Protein AF-A0A512NKU5-F1 (afdb_monomer_lite)

pLDDT: mean 79.9, std 19.29, range [42.91, 97.56]

Structure (mmCIF, N/CA/C/O backbone):
data_AF-A0A512NKU5-F1
#
_entry.id   AF-A0A512NKU5-F1
#
loop_
_atom_site.group_PDB
_atom_site.id
_atom_site.type_symbol
_atom_site.label_atom_id
_atom_site.label_alt_id
_atom_site.label_comp_id
_atom_site.label_asym_id
_atom_site.label_entity_id
_atom_site.label_seq_id
_atom_site.pdbx_PDB_ins_code
_atom_site.Cartn_x
_atom_site.Cartn_y
_atom_site.Cartn_z
_atom_site.occupancy
_atom_site.B_iso_or_equiv
_atom_site.auth_seq_id
_atom_site.auth_comp_id
_atom_site.auth_asym_id
_atom_site.auth_atom_id
_atom_site.pdbx_PDB_model_num
ATOM 1 N N . MET A 1 1 ? -13.420 8.499 25.493 1.00 55.78 1 MET A N 1
ATOM 2 C CA . MET A 1 1 ? -12.580 7.767 24.526 1.00 55.78 1 MET A CA 1
ATOM 3 C C . MET A 1 1 ? -11.564 6.985 25.330 1.00 55.78 1 MET A C 1
ATOM 5 O O . MET A 1 1 ? -10.850 7.603 26.113 1.00 55.78 1 MET A O 1
ATOM 9 N N . ASN A 1 2 ? -11.589 5.657 25.249 1.00 72.00 2 ASN A N 1
ATOM 10 C CA . ASN A 1 2 ? -10.667 4.801 25.996 1.00 72.00 2 ASN A CA 1
ATOM 11 C C . ASN A 1 2 ? -9.246 4.933 25.405 1.00 72.00 2 ASN A C 1
ATOM 13 O O . ASN A 1 2 ? -9.088 5.097 24.195 1.00 72.00 2 ASN A O 1
ATOM 17 N N . GLU A 1 3 ? -8.205 4.871 26.235 1.00 71.50 3 GLU A N 1
ATOM 18 C CA . GLU A 1 3 ? -6.800 4.933 25.806 1.00 71.50 3 GLU A CA 1
ATOM 19 C C . GLU A 1 3 ? -6.479 3.851 24.758 1.00 71.50 3 GLU A C 1
ATOM 21 O O . GLU A 1 3 ? -5.809 4.119 23.762 1.00 71.50 3 GLU A O 1
ATOM 26 N N . ILE A 1 4 ? -7.069 2.660 24.907 1.00 71.25 4 ILE A N 1
ATOM 27 C CA . ILE A 1 4 ? -6.935 1.548 23.954 1.00 71.25 4 ILE A CA 1
ATOM 28 C C . ILE A 1 4 ? -7.568 1.890 22.595 1.00 71.25 4 ILE A C 1
ATOM 30 O O . ILE A 1 4 ? -6.966 1.643 21.550 1.00 71.25 4 ILE A O 1
ATOM 34 N N . GLU A 1 5 ? -8.756 2.499 22.589 1.00 72.12 5 GLU A N 1
ATOM 35 C CA . GLU A 1 5 ? -9.427 2.939 21.355 1.00 72.12 5 GLU A CA 1
ATOM 36 C C . GLU A 1 5 ? -8.606 4.017 20.636 1.00 72.12 5 GLU A C 1
ATOM 38 O O . GLU A 1 5 ? -8.469 3.978 19.413 1.00 72.12 5 GLU A O 1
ATOM 43 N N . SER A 1 6 ? -7.997 4.933 21.397 1.00 79.81 6 SER A N 1
ATOM 44 C CA . SER A 1 6 ? -7.112 5.983 20.879 1.00 79.81 6 SER A CA 1
ATOM 45 C C . SER A 1 6 ? -5.854 5.407 20.210 1.00 79.81 6 SER A C 1
ATOM 47 O O . SER A 1 6 ? -5.474 5.830 19.115 1.00 79.81 6 SER A O 1
ATOM 49 N N . VAL A 1 7 ? -5.236 4.384 20.813 1.00 84.31 7 VAL A N 1
ATOM 50 C CA . VAL A 1 7 ? -4.068 3.689 20.241 1.00 84.31 7 VAL A CA 1
ATOM 51 C C . VAL A 1 7 ? -4.431 2.949 18.950 1.00 84.31 7 VAL A C 1
ATOM 53 O O . VAL A 1 7 ? -3.701 3.061 17.961 1.00 84.31 7 VAL A O 1
ATOM 56 N N . ILE A 1 8 ? -5.564 2.236 18.920 1.00 86.00 8 ILE A N 1
ATOM 57 C CA . ILE A 1 8 ? -6.030 1.538 17.710 1.00 86.00 8 ILE A CA 1
ATOM 58 C C . ILE A 1 8 ? -6.327 2.547 16.596 1.00 86.00 8 ILE A C 1
ATOM 60 O O . ILE A 1 8 ? -5.878 2.346 15.471 1.00 86.00 8 ILE A O 1
ATOM 64 N N . ALA A 1 9 ? -7.014 3.652 16.901 1.00 86.62 9 ALA A N 1
ATOM 65 C CA . ALA A 1 9 ? -7.322 4.694 15.923 1.00 86.62 9 ALA A CA 1
ATOM 66 C C . ALA A 1 9 ? -6.052 5.329 15.330 1.00 86.62 9 ALA A C 1
ATOM 68 O O . ALA A 1 9 ? -5.954 5.502 14.115 1.00 86.62 9 ALA A O 1
ATOM 69 N N . ARG A 1 10 ? -5.039 5.620 16.159 1.00 89.31 10 ARG A N 1
ATOM 70 C CA . ARG A 1 10 ? -3.757 6.162 15.683 1.00 89.31 10 ARG A CA 1
ATOM 71 C C . ARG A 1 10 ? -3.004 5.170 14.799 1.00 89.31 10 ARG A C 1
ATOM 73 O O . ARG A 1 10 ? -2.444 5.578 13.783 1.00 89.31 10 ARG A O 1
ATOM 80 N N . ARG A 1 11 ? -2.985 3.886 15.175 1.00 92.00 11 ARG A N 1
ATOM 81 C CA . ARG A 1 11 ? -2.358 2.827 14.371 1.00 92.00 11 ARG A CA 1
ATOM 82 C C . ARG A 1 11 ? -3.074 2.660 13.033 1.00 92.00 11 ARG A C 1
ATOM 84 O O . ARG A 1 11 ? -2.407 2.598 12.009 1.00 92.00 11 ARG A O 1
ATOM 91 N N . LEU A 1 12 ? -4.406 2.664 13.032 1.00 92.69 12 LEU A N 1
ATOM 92 C CA . LEU A 1 12 ? -5.209 2.578 11.815 1.00 92.69 12 LEU A CA 1
ATOM 93 C C . LEU A 1 12 ? -4.912 3.751 10.868 1.00 92.69 12 LEU A C 1
ATOM 95 O O . LEU A 1 12 ? -4.540 3.527 9.723 1.00 92.69 12 LEU A O 1
ATOM 99 N N . ALA A 1 13 ? -4.942 4.986 11.379 1.00 90.81 13 ALA A N 1
ATOM 100 C CA . ALA A 1 13 ? -4.643 6.185 10.594 1.00 90.81 13 ALA A CA 1
ATOM 101 C C . ALA A 1 13 ? -3.193 6.242 10.077 1.00 90.81 13 ALA A C 1
ATOM 103 O O . ALA A 1 13 ? -2.892 6.960 9.123 1.00 90.81 13 ALA A O 1
ATOM 104 N N . PHE A 1 14 ? -2.258 5.557 10.738 1.00 93.06 14 PHE A N 1
ATOM 105 C CA . PHE A 1 14 ? -0.899 5.389 10.228 1.00 93.06 14 PHE A CA 1
ATOM 106 C C . PHE A 1 14 ? -0.879 4.392 9.065 1.00 93.06 14 PHE A C 1
ATOM 108 O O . PHE A 1 14 ? -0.405 4.734 7.987 1.00 93.06 14 PHE A O 1
ATOM 115 N N . LEU A 1 15 ? -1.447 3.199 9.254 1.00 95.31 15 LEU A N 1
ATOM 116 C CA . LEU A 1 15 ? -1.451 2.149 8.233 1.00 95.31 15 LEU A CA 1
ATOM 117 C C . LEU A 1 15 ? -2.203 2.565 6.967 1.00 95.31 15 LEU A C 1
ATOM 119 O O . LEU A 1 15 ? -1.737 2.264 5.876 1.00 95.31 15 LEU A O 1
ATOM 123 N N . GLU A 1 16 ? -3.320 3.282 7.095 1.00 93.81 16 GLU A N 1
ATOM 124 C CA . GLU A 1 16 ? -4.069 3.823 5.952 1.00 93.81 16 GLU A CA 1
ATOM 125 C C . GLU A 1 16 ? -3.218 4.809 5.139 1.00 93.81 16 GLU A C 1
ATOM 127 O O . GLU A 1 16 ? -3.161 4.711 3.917 1.00 93.81 16 GLU A O 1
ATOM 132 N N . ARG A 1 17 ? -2.466 5.694 5.808 1.00 93.88 17 ARG A N 1
ATOM 133 C CA . ARG A 1 17 ? -1.535 6.613 5.134 1.00 93.88 17 ARG A CA 1
ATOM 134 C C . ARG A 1 17 ? -0.385 5.885 4.445 1.00 93.88 17 ARG A C 1
ATOM 136 O O . ARG A 1 17 ? -0.004 6.274 3.344 1.00 93.88 17 ARG A O 1
ATOM 143 N N . GLU A 1 18 ? 0.189 4.865 5.078 1.00 96.00 18 GLU A N 1
ATOM 144 C CA . G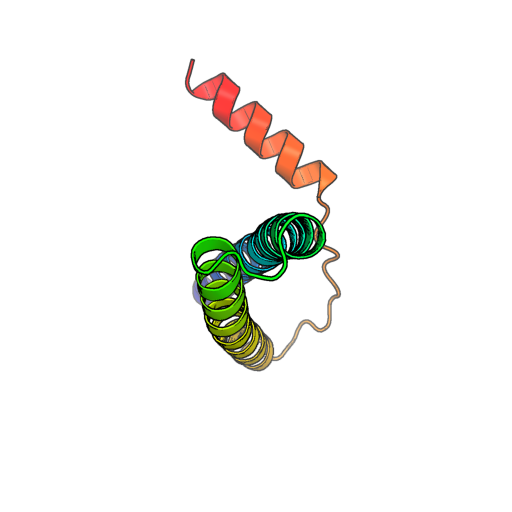LU A 1 18 ? 1.248 4.074 4.441 1.00 96.00 18 GLU A CA 1
ATOM 145 C C . GLU A 1 18 ? 0.708 3.279 3.249 1.00 96.00 18 GLU A C 1
ATOM 147 O O . GLU A 1 18 ? 1.367 3.216 2.216 1.00 96.00 18 GLU A O 1
ATOM 152 N N . PHE A 1 19 ? -0.503 2.729 3.356 1.00 94.50 19 PHE A N 1
ATOM 153 C CA . PHE A 1 19 ? -1.162 2.025 2.260 1.00 94.50 19 PHE A CA 1
ATOM 154 C C . PHE A 1 19 ? -1.404 2.947 1.055 1.00 94.50 19 PHE A C 1
ATOM 156 O O . PHE A 1 19 ? -1.073 2.579 -0.071 1.00 94.50 19 PHE A O 1
ATOM 163 N N . ASP A 1 20 ? -1.869 4.177 1.285 1.00 93.88 20 ASP A N 1
ATOM 164 C CA . ASP A 1 20 ? -2.029 5.175 0.219 1.00 93.88 20 ASP A CA 1
ATOM 165 C C . ASP A 1 20 ? -0.686 5.535 -0.444 1.00 93.88 20 ASP A C 1
ATOM 167 O O . ASP A 1 20 ? -0.599 5.644 -1.668 1.00 93.88 20 ASP A O 1
ATOM 171 N N . ARG A 1 21 ? 0.396 5.678 0.339 1.00 93.56 21 ARG A N 1
ATOM 172 C CA . ARG A 1 21 ? 1.744 5.932 -0.210 1.00 93.56 21 ARG A CA 1
ATOM 173 C C . ARG A 1 21 ? 2.262 4.770 -1.049 1.00 93.56 21 ARG A C 1
ATOM 175 O O . ARG A 1 21 ? 2.921 5.008 -2.058 1.00 93.56 21 ARG A O 1
ATOM 182 N N . MET A 1 22 ? 1.972 3.534 -0.645 1.00 95.75 22 MET A N 1
ATOM 183 C CA . MET A 1 22 ? 2.307 2.347 -1.434 1.00 95.75 22 MET A CA 1
ATOM 184 C C . MET A 1 22 ? 1.607 2.370 -2.794 1.00 95.75 22 MET A C 1
ATOM 186 O O . MET A 1 22 ? 2.229 1.980 -3.774 1.00 95.75 22 MET A O 1
ATOM 190 N N . GLY A 1 23 ? 0.370 2.876 -2.871 1.00 92.56 23 GLY A N 1
ATOM 191 C CA . GLY A 1 23 ? -0.334 3.085 -4.140 1.00 92.56 23 GLY A CA 1
ATOM 192 C C . GLY A 1 23 ? 0.443 3.992 -5.095 1.00 92.56 23 GLY A C 1
ATOM 193 O O . GLY A 1 23 ? 0.737 3.588 -6.213 1.00 92.56 23 GLY A O 1
ATOM 194 N N . GLY A 1 24 ? 0.883 5.163 -4.621 1.00 93.38 24 GLY A N 1
ATOM 195 C CA . GLY A 1 24 ? 1.705 6.068 -5.435 1.00 93.38 24 GLY A CA 1
ATOM 196 C C . GLY A 1 24 ? 3.038 5.445 -5.871 1.00 93.38 24 GLY A C 1
ATOM 197 O O . GLY A 1 24 ? 3.420 5.543 -7.031 1.00 93.38 24 GLY A O 1
ATOM 198 N N . ALA A 1 25 ? 3.718 4.730 -4.970 1.00 93.81 25 ALA A N 1
ATOM 199 C CA . ALA A 1 25 ? 4.962 4.038 -5.313 1.00 93.81 25 ALA A CA 1
ATOM 200 C C . ALA A 1 25 ? 4.753 2.886 -6.319 1.00 93.81 25 ALA A C 1
ATOM 202 O O . ALA A 1 25 ? 5.663 2.574 -7.091 1.00 93.81 25 ALA A O 1
ATOM 203 N N . ALA A 1 26 ? 3.587 2.230 -6.292 1.00 94.81 26 ALA A N 1
ATOM 204 C CA . ALA A 1 26 ? 3.220 1.209 -7.267 1.00 94.81 26 ALA A CA 1
ATOM 205 C C . ALA A 1 26 ? 2.975 1.839 -8.641 1.00 94.81 26 ALA A C 1
ATOM 207 O O . ALA A 1 26 ? 3.508 1.334 -9.625 1.00 94.81 26 ALA A O 1
ATOM 208 N N . ASP A 1 27 ? 2.249 2.959 -8.697 1.00 96.69 27 ASP A N 1
ATOM 209 C CA . ASP A 1 27 ? 1.995 3.701 -9.937 1.00 96.69 27 ASP A CA 1
ATOM 210 C C . ASP A 1 27 ? 3.305 4.134 -10.615 1.00 96.69 27 ASP A C 1
ATOM 212 O O . ASP A 1 27 ? 3.449 3.974 -11.831 1.00 96.69 27 ASP A O 1
ATOM 216 N N . ASP A 1 28 ? 4.278 4.614 -9.831 1.00 94.31 28 ASP A N 1
ATOM 217 C CA . ASP A 1 28 ? 5.615 4.977 -10.317 1.00 94.31 28 ASP A CA 1
ATOM 218 C C . ASP A 1 28 ? 6.356 3.754 -10.892 1.00 94.31 28 ASP A C 1
ATOM 220 O O . ASP A 1 28 ? 6.834 3.784 -12.026 1.00 94.31 28 ASP A O 1
ATOM 224 N N . ALA A 1 29 ? 6.393 2.634 -10.161 1.00 93.81 29 ALA A N 1
ATOM 225 C CA . ALA A 1 29 ? 7.060 1.414 -10.628 1.00 93.81 29 ALA A CA 1
ATOM 226 C C . ALA A 1 29 ? 6.372 0.804 -11.867 1.00 93.81 29 ALA A C 1
ATOM 228 O O . ALA A 1 29 ? 7.032 0.285 -12.771 1.00 93.81 29 ALA A O 1
ATOM 229 N N . GLU A 1 30 ? 5.042 0.877 -11.947 1.00 95.88 30 GLU A N 1
ATOM 230 C CA . GLU A 1 30 ? 4.291 0.497 -13.141 1.00 95.88 30 GLU A CA 1
ATOM 231 C C . GLU A 1 30 ? 4.591 1.422 -14.321 1.00 95.88 30 GLU A C 1
ATOM 233 O O . GLU A 1 30 ? 4.669 0.958 -15.460 1.00 95.88 30 GLU A O 1
ATOM 238 N N . HIS A 1 31 ? 4.732 2.727 -14.081 1.00 96.81 31 HIS A N 1
ATOM 239 C CA . HIS A 1 31 ? 5.125 3.680 -15.111 1.00 96.81 31 HIS A CA 1
ATOM 240 C C . HIS A 1 31 ? 6.503 3.331 -15.684 1.00 96.81 31 HIS A C 1
ATOM 242 O O . HIS A 1 31 ? 6.633 3.207 -16.904 1.00 96.81 31 HIS A O 1
ATOM 248 N N . ASP A 1 32 ? 7.485 3.061 -14.826 1.00 94.50 32 ASP A N 1
ATOM 249 C CA . ASP A 1 32 ? 8.829 2.652 -15.242 1.00 94.50 32 ASP A CA 1
ATOM 250 C C . ASP A 1 32 ? 8.805 1.353 -16.060 1.00 94.50 32 ASP A C 1
ATOM 252 O O . ASP A 1 32 ? 9.450 1.263 -17.105 1.00 94.50 32 ASP A O 1
ATOM 256 N N . LEU A 1 33 ? 7.988 0.369 -15.668 1.00 96.69 33 LEU A N 1
ATOM 257 C CA . LEU A 1 33 ? 7.806 -0.867 -16.439 1.00 96.69 33 LEU A CA 1
ATOM 258 C C . LEU A 1 33 ? 7.084 -0.654 -17.775 1.00 96.69 33 LEU A C 1
ATOM 260 O O . LEU A 1 33 ? 7.344 -1.386 -18.729 1.00 96.69 33 LEU A O 1
ATOM 264 N N . ARG A 1 34 ? 6.188 0.333 -17.892 1.00 97.06 34 ARG A N 1
ATOM 265 C CA . ARG A 1 34 ? 5.597 0.697 -19.194 1.00 97.06 34 ARG A CA 1
ATOM 266 C C . ARG A 1 34 ? 6.656 1.278 -20.134 1.00 97.06 34 ARG A C 1
ATOM 268 O O . ARG A 1 34 ? 6.593 1.013 -21.333 1.00 97.06 34 ARG A O 1
ATOM 275 N N . LEU A 1 35 ? 7.614 2.043 -19.606 1.00 97.56 35 LEU A N 1
ATOM 276 C CA . LEU A 1 35 ? 8.724 2.613 -20.377 1.00 97.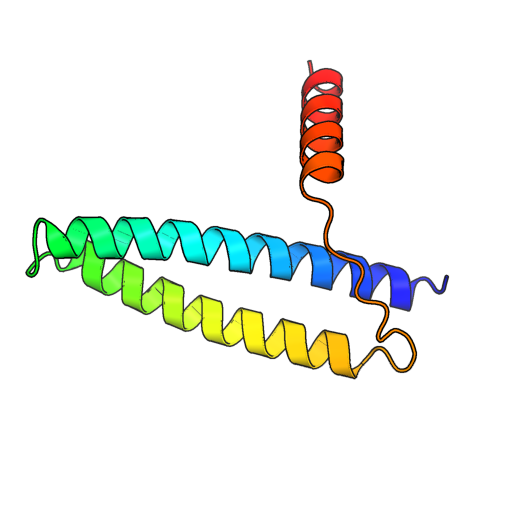56 35 LEU A CA 1
ATOM 277 C C . LEU A 1 35 ? 9.798 1.567 -20.710 1.00 97.56 35 LEU A C 1
ATOM 279 O O . LEU A 1 35 ? 10.328 1.556 -21.821 1.00 97.56 35 LEU A O 1
ATOM 283 N N . ASN A 1 36 ? 10.099 0.674 -19.768 1.00 96.50 36 ASN A N 1
ATOM 284 C CA . ASN A 1 36 ? 11.043 -0.425 -19.925 1.00 96.50 36 ASN A CA 1
ATOM 285 C C . ASN A 1 36 ? 10.488 -1.723 -19.303 1.00 96.50 36 ASN A C 1
ATOM 287 O O . ASN A 1 36 ? 10.768 -2.031 -18.142 1.00 96.50 36 ASN A O 1
ATOM 291 N N . PRO A 1 37 ? 9.783 -2.558 -20.090 1.00 95.81 37 PRO A N 1
ATOM 292 C CA . PRO A 1 37 ? 9.156 -3.786 -19.585 1.00 95.81 37 PRO A CA 1
ATOM 293 C C . PRO A 1 37 ? 10.130 -4.830 -19.031 1.00 95.81 37 PRO A C 1
ATOM 295 O O . PRO A 1 37 ? 9.721 -5.762 -18.337 1.00 95.81 37 PRO A O 1
ATOM 298 N N . SER A 1 38 ? 11.415 -4.706 -19.368 1.00 96.06 38 SER A N 1
ATOM 299 C CA . SER A 1 38 ? 12.470 -5.617 -18.928 1.00 96.06 38 SER A CA 1
ATOM 300 C C . SER A 1 38 ? 13.241 -5.125 -17.705 1.00 96.06 38 SER A C 1
ATOM 302 O O . SER A 1 38 ? 14.172 -5.811 -17.289 1.00 96.06 38 SER A O 1
ATOM 304 N N . ASP A 1 39 ? 12.871 -3.978 -17.121 1.00 96.62 39 ASP A N 1
ATOM 305 C CA . ASP A 1 39 ? 13.555 -3.427 -15.953 1.00 96.62 39 ASP A CA 1
ATOM 306 C C . ASP A 1 39 ? 13.413 -4.361 -14.731 1.00 96.62 39 ASP A C 1
ATOM 308 O O . ASP A 1 39 ? 12.321 -4.509 -14.164 1.00 96.62 39 ASP A O 1
ATOM 312 N N . PRO A 1 40 ? 14.506 -5.012 -14.288 1.00 94.94 40 PRO A N 1
ATOM 313 C CA . PRO A 1 40 ? 14.444 -5.944 -13.173 1.00 94.94 40 PRO A CA 1
ATOM 314 C C . PRO A 1 40 ? 14.289 -5.235 -11.821 1.00 94.94 40 PRO A C 1
ATOM 316 O O . PRO A 1 40 ? 13.848 -5.867 -10.860 1.00 94.94 40 PRO A O 1
ATOM 319 N N . ILE A 1 41 ? 14.663 -3.956 -11.718 1.00 95.25 41 ILE A N 1
ATOM 320 C CA . ILE A 1 41 ? 14.554 -3.161 -10.493 1.00 95.25 41 ILE A CA 1
ATOM 321 C C . ILE A 1 41 ? 13.099 -2.751 -10.302 1.00 95.25 41 ILE A C 1
ATOM 323 O O . ILE A 1 41 ? 12.524 -3.077 -9.263 1.00 95.25 41 ILE A O 1
ATOM 327 N N . ALA A 1 42 ? 12.487 -2.143 -11.322 1.00 93.38 42 ALA A N 1
ATOM 328 C CA . ALA A 1 42 ? 11.087 -1.725 -11.265 1.00 93.38 42 ALA A CA 1
ATOM 329 C C . ALA A 1 42 ? 10.155 -2.921 -10.996 1.00 93.38 42 ALA A C 1
ATOM 331 O O . ALA A 1 42 ? 9.250 -2.843 -10.165 1.00 93.38 42 ALA A O 1
ATOM 332 N N . ARG A 1 43 ? 10.449 -4.087 -11.592 1.00 95.62 43 ARG A N 1
ATOM 333 C CA . ARG A 1 43 ? 9.709 -5.331 -11.327 1.00 95.62 43 ARG A CA 1
ATOM 334 C C . ARG A 1 43 ? 9.800 -5.785 -9.871 1.00 95.62 43 ARG A C 1
ATOM 336 O O . ARG A 1 43 ? 8.776 -6.055 -9.249 1.00 95.62 43 ARG A O 1
ATOM 343 N N . ARG A 1 44 ? 11.012 -5.855 -9.313 1.00 96.81 44 ARG A N 1
ATOM 344 C CA . ARG A 1 44 ? 11.225 -6.254 -7.909 1.00 96.81 44 ARG A CA 1
ATOM 345 C C . ARG A 1 44 ? 10.596 -5.265 -6.936 1.00 96.81 44 ARG A C 1
ATOM 347 O O . ARG A 1 44 ? 10.058 -5.676 -5.911 1.00 96.81 44 ARG A O 1
ATOM 354 N N . GLN A 1 45 ? 10.668 -3.976 -7.251 1.00 95.25 45 GLN A N 1
ATOM 355 C CA . GLN A 1 45 ? 10.048 -2.925 -6.458 1.00 95.25 45 GLN A CA 1
ATOM 356 C C . GLN A 1 45 ? 8.526 -3.084 -6.440 1.00 95.25 45 GLN A C 1
ATOM 358 O O . GLN A 1 45 ? 7.943 -3.100 -5.358 1.00 95.25 45 GLN A O 1
ATOM 363 N N . LEU A 1 46 ? 7.894 -3.290 -7.598 1.00 95.31 46 LEU A N 1
ATOM 364 C CA . LEU A 1 46 ? 6.450 -3.504 -7.689 1.00 95.31 46 LEU A CA 1
ATOM 365 C C . LEU A 1 46 ? 6.000 -4.757 -6.915 1.00 95.31 46 LEU A C 1
ATOM 367 O O . LEU A 1 46 ? 5.038 -4.706 -6.150 1.00 95.31 46 LEU A O 1
ATOM 371 N N . GLU A 1 47 ? 6.734 -5.868 -7.043 1.00 95.31 47 GLU A N 1
ATOM 372 C CA . GLU A 1 47 ? 6.472 -7.103 -6.289 1.00 95.31 47 GLU A CA 1
ATOM 373 C C . GLU A 1 47 ? 6.562 -6.880 -4.768 1.00 95.31 47 GLU A C 1
ATOM 375 O O . GLU A 1 47 ? 5.687 -7.321 -4.016 1.00 95.31 47 GLU A O 1
ATOM 380 N N . ALA A 1 48 ? 7.586 -6.158 -4.304 1.00 96.94 48 ALA A N 1
ATOM 381 C CA . ALA A 1 48 ? 7.747 -5.817 -2.893 1.00 96.94 48 ALA A CA 1
ATOM 382 C C . ALA A 1 48 ? 6.626 -4.897 -2.382 1.00 96.94 48 ALA A C 1
ATOM 384 O O . ALA A 1 48 ? 6.118 -5.118 -1.278 1.00 96.94 48 ALA A O 1
ATOM 385 N N . ILE A 1 49 ? 6.217 -3.903 -3.179 1.00 95.31 49 ILE A N 1
ATOM 386 C CA . ILE A 1 49 ? 5.136 -2.976 -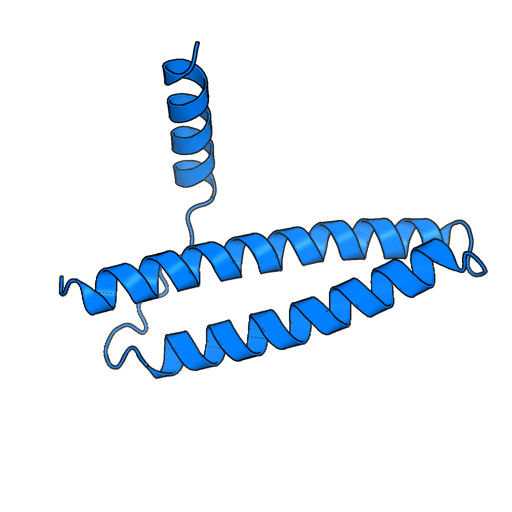2.828 1.00 95.31 49 ILE A CA 1
ATOM 387 C C . ILE A 1 49 ? 3.823 -3.735 -2.662 1.00 95.31 49 ILE A C 1
ATOM 389 O O . ILE A 1 49 ? 3.182 -3.598 -1.623 1.00 95.31 49 ILE A O 1
ATOM 393 N N . TYR A 1 50 ? 3.445 -4.595 -3.610 1.00 94.69 50 TYR A N 1
ATOM 394 C CA . TYR A 1 50 ? 2.206 -5.363 -3.481 1.00 94.69 50 TYR A CA 1
ATOM 395 C C . TYR A 1 50 ? 2.239 -6.368 -2.328 1.00 94.69 50 TYR A C 1
ATOM 397 O O . TYR A 1 50 ? 1.237 -6.533 -1.627 1.00 94.69 50 TYR A O 1
ATOM 405 N N . ALA A 1 51 ? 3.382 -7.012 -2.075 1.00 94.62 51 ALA A N 1
ATOM 406 C CA . ALA A 1 51 ? 3.526 -7.904 -0.929 1.00 94.62 51 ALA A CA 1
ATOM 407 C C . ALA A 1 51 ? 3.360 -7.157 0.406 1.00 94.62 51 ALA A C 1
ATOM 409 O O . ALA A 1 51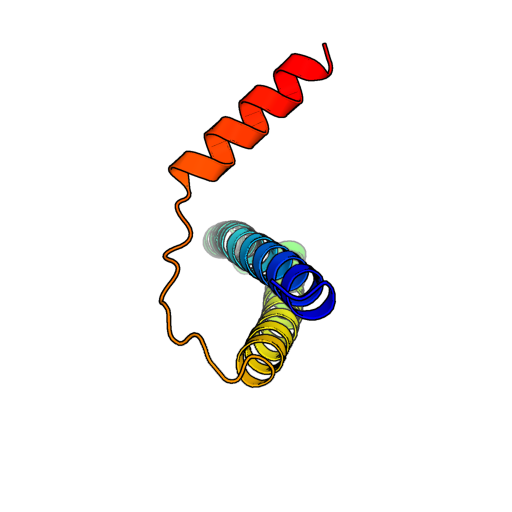 ? 2.749 -7.683 1.341 1.00 94.62 51 ALA A O 1
ATOM 410 N N . LEU A 1 52 ? 3.895 -5.937 0.504 1.00 95.69 52 LEU A N 1
ATOM 411 C CA . LEU A 1 52 ? 3.739 -5.092 1.682 1.0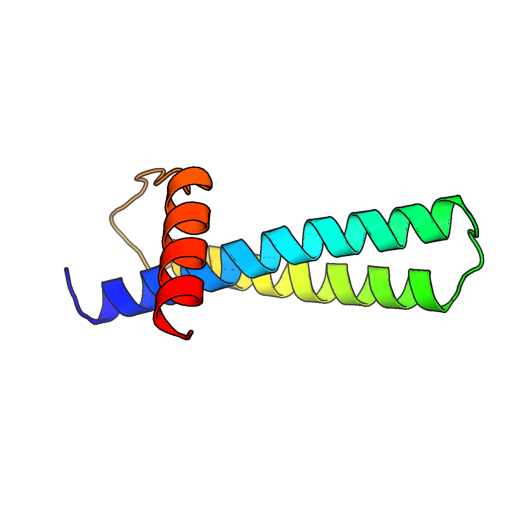0 95.69 52 LEU A CA 1
ATOM 412 C C . LEU A 1 52 ? 2.300 -4.578 1.811 1.00 95.69 52 LEU A C 1
ATOM 414 O O . LEU A 1 52 ? 1.702 -4.735 2.874 1.00 95.69 52 LEU A O 1
ATOM 418 N N . ALA A 1 53 ? 1.715 -4.075 0.724 1.00 94.81 53 ALA A N 1
ATOM 419 C CA . ALA A 1 53 ? 0.343 -3.580 0.677 1.00 94.81 53 ALA A CA 1
ATOM 420 C C . ALA A 1 53 ? -0.665 -4.654 1.109 1.00 94.81 53 ALA A C 1
ATOM 422 O O . ALA A 1 53 ? -1.552 -4.376 1.915 1.00 94.81 53 ALA A O 1
ATOM 423 N N . GLY A 1 54 ? -0.493 -5.903 0.662 1.00 91.94 54 GLY A N 1
ATOM 424 C CA . GLY A 1 54 ? -1.339 -7.021 1.088 1.00 91.94 54 GLY A CA 1
ATOM 425 C C . GLY A 1 54 ? -1.295 -7.272 2.601 1.00 91.94 54 GLY A C 1
ATOM 426 O O . GLY A 1 54 ? -2.336 -7.487 3.223 1.00 91.94 54 GLY A O 1
ATOM 427 N N . LYS A 1 55 ? -0.108 -7.187 3.218 1.00 94.00 55 LYS A N 1
ATOM 428 C CA . LYS A 1 55 ? 0.053 -7.318 4.678 1.00 94.00 55 LYS A CA 1
ATOM 429 C C . LYS A 1 55 ? -0.577 -6.142 5.421 1.00 94.00 55 LYS A C 1
ATOM 431 O O . LYS A 1 55 ? -1.323 -6.357 6.372 1.00 94.00 55 LYS A O 1
ATOM 436 N N . THR A 1 56 ? -0.316 -4.917 4.966 1.00 94.44 56 THR A N 1
ATOM 437 C CA . THR A 1 56 ? -0.879 -3.693 5.552 1.00 94.44 56 THR A CA 1
ATOM 438 C C . THR A 1 56 ? -2.403 -3.698 5.486 1.00 94.44 56 THR A C 1
ATOM 440 O O . THR A 1 56 ? -3.062 -3.378 6.473 1.00 94.44 56 THR A O 1
ATOM 443 N N . TRP A 1 57 ? -2.978 -4.134 4.364 1.00 93.88 57 TRP A N 1
ATOM 444 C CA . TRP A 1 57 ? -4.423 -4.259 4.208 1.00 93.88 57 TRP A CA 1
ATOM 445 C C . TRP A 1 57 ? -5.034 -5.277 5.177 1.00 93.88 57 TRP A C 1
ATOM 447 O O . TRP A 1 57 ? -6.041 -4.985 5.823 1.00 93.88 57 TRP A O 1
ATOM 457 N N . ALA A 1 58 ? -4.409 -6.448 5.331 1.00 93.75 58 ALA A N 1
ATOM 458 C CA . ALA A 1 58 ? -4.862 -7.454 6.290 1.00 93.75 58 ALA A CA 1
ATOM 459 C C . ALA A 1 58 ? -4.859 -6.914 7.733 1.00 93.75 58 ALA A C 1
ATOM 461 O O . ALA A 1 58 ? -5.822 -7.117 8.472 1.00 93.75 58 ALA A O 1
ATOM 462 N N . GLU A 1 59 ? -3.821 -6.166 8.112 1.00 94.31 59 GLU A N 1
ATOM 463 C CA . GLU A 1 59 ? -3.717 -5.547 9.435 1.00 94.31 59 GLU A CA 1
ATOM 464 C C . GLU A 1 59 ? -4.781 -4.456 9.658 1.00 94.31 59 GLU A C 1
ATOM 466 O O . GLU A 1 59 ? -5.396 -4.396 10.723 1.00 94.31 59 GLU A O 1
ATOM 471 N N . ILE A 1 60 ? -5.062 -3.628 8.645 1.00 92.25 60 ILE A N 1
ATOM 472 C CA . ILE A 1 60 ? -6.154 -2.638 8.677 1.00 92.25 60 ILE A CA 1
ATOM 473 C C . ILE A 1 60 ? -7.499 -3.329 8.931 1.00 92.25 60 ILE A C 1
ATOM 475 O O . ILE A 1 60 ? -8.267 -2.887 9.791 1.00 92.25 60 ILE A O 1
ATOM 479 N N . LEU A 1 61 ? -7.792 -4.416 8.210 1.00 90.25 61 LEU A N 1
ATOM 480 C CA . LEU A 1 61 ? -9.033 -5.174 8.382 1.00 90.25 61 LEU A CA 1
ATOM 481 C C . LEU A 1 61 ? -9.148 -5.769 9.788 1.00 90.25 61 LEU A C 1
ATOM 483 O O . LEU A 1 61 ? -10.206 -5.670 10.412 1.00 90.25 61 LEU A O 1
ATOM 487 N N . GLU A 1 62 ? -8.061 -6.334 10.309 1.00 91.25 62 GLU A N 1
ATOM 488 C CA . GLU A 1 62 ? -8.022 -6.888 11.660 1.00 91.25 62 GLU A CA 1
ATOM 489 C C . GLU A 1 62 ? -8.272 -5.812 12.728 1.00 91.25 62 GLU A C 1
ATOM 491 O O . GLU A 1 62 ? -9.070 -6.014 13.648 1.00 91.25 62 GLU A O 1
ATOM 496 N N . LEU A 1 63 ? -7.642 -4.642 12.600 1.00 89.88 63 LEU A N 1
ATOM 497 C CA . LEU A 1 63 ? -7.836 -3.530 13.533 1.00 89.88 63 LEU A CA 1
ATOM 498 C C . LEU A 1 63 ? -9.261 -2.971 13.478 1.00 89.88 63 LEU A C 1
ATOM 500 O O . LEU A 1 63 ? -9.832 -2.670 14.527 1.00 89.88 63 LEU A O 1
ATOM 504 N N . ARG A 1 64 ? -9.862 -2.880 12.285 1.00 87.31 64 ARG A N 1
ATOM 505 C CA . ARG A 1 64 ? -11.264 -2.465 12.117 1.00 87.31 64 ARG A CA 1
ATOM 506 C C . ARG A 1 64 ? -12.235 -3.470 12.734 1.00 87.31 64 ARG A C 1
ATOM 508 O O . ARG A 1 64 ? -13.182 -3.061 13.398 1.00 87.31 64 ARG A O 1
ATOM 515 N N . ALA A 1 65 ? -11.985 -4.772 12.585 1.00 85.81 65 ALA A N 1
ATOM 516 C CA . ALA A 1 65 ? -12.816 -5.816 13.193 1.00 85.81 65 ALA A CA 1
ATOM 517 C C . ALA A 1 65 ? -12.792 -5.774 14.734 1.00 85.81 65 ALA A C 1
ATOM 519 O O . ALA A 1 65 ? -13.780 -6.110 15.383 1.00 85.81 65 ALA A O 1
ATOM 520 N N . ARG A 1 66 ? -11.679 -5.318 15.324 1.00 81.12 66 ARG A N 1
ATOM 521 C CA . ARG A 1 66 ? -11.508 -5.142 16.777 1.00 81.12 66 ARG A CA 1
ATOM 522 C C . ARG A 1 66 ? -12.167 -3.876 17.338 1.00 81.12 66 ARG A C 1
ATOM 524 O O . ARG A 1 66 ? -12.111 -3.677 18.549 1.00 81.12 66 ARG A O 1
ATOM 531 N N . GLN A 1 67 ? -12.793 -3.039 16.505 1.00 71.06 67 GLN A N 1
ATOM 532 C CA . GLN A 1 67 ? -13.604 -1.899 16.944 1.00 71.06 67 GLN A CA 1
ATOM 533 C C . GLN A 1 67 ? -15.110 -2.215 16.824 1.00 71.06 67 GLN A C 1
ATOM 535 O O . GLN A 1 67 ? -15.751 -1.828 15.841 1.00 71.06 67 GLN A O 1
ATOM 540 N N . PRO A 1 68 ? -15.718 -2.904 17.813 1.00 55.00 68 PRO A N 1
ATOM 541 C CA . PRO A 1 68 ? -17.158 -3.122 17.850 1.00 55.00 68 PRO A CA 1
ATOM 542 C C . PRO A 1 68 ? -17.852 -1.809 18.233 1.00 55.00 68 PRO A C 1
ATOM 544 O O . PRO A 1 68 ? -18.067 -1.525 19.406 1.00 55.00 68 PRO A O 1
ATOM 547 N N . GLY A 1 69 ? -18.183 -0.975 17.247 1.00 55.09 69 GLY A N 1
ATOM 548 C CA . GLY A 1 69 ? -19.054 0.173 17.508 1.00 55.09 69 GLY A CA 1
ATOM 549 C C . GLY A 1 69 ? -19.056 1.304 16.494 1.00 55.09 69 GLY A C 1
ATOM 550 O O . GLY A 1 69 ? -20.016 2.066 16.487 1.00 55.09 69 GLY A O 1
ATOM 551 N N . HIS A 1 70 ? -18.056 1.448 15.625 1.00 49.88 70 HIS A N 1
ATOM 552 C CA . HIS A 1 70 ? -18.003 2.582 14.696 1.00 49.88 70 HIS A CA 1
ATOM 553 C C . HIS A 1 70 ? -17.786 2.121 13.253 1.00 49.88 70 HIS A C 1
ATOM 555 O O . HIS A 1 70 ? -16.734 2.313 12.660 1.00 49.88 70 HIS A O 1
ATOM 561 N N . HIS A 1 71 ? -18.866 1.644 12.628 1.00 48.12 71 HIS A N 1
ATOM 562 C CA . HIS A 1 71 ? -19.118 1.923 11.205 1.00 48.12 71 HIS A CA 1
ATOM 563 C C . HIS A 1 71 ? -19.468 3.416 11.010 1.00 48.12 71 HIS A C 1
ATOM 565 O O . HIS A 1 71 ? -20.419 3.773 10.321 1.00 48.12 71 HIS A O 1
ATOM 571 N N . ALA A 1 72 ? -18.720 4.315 11.648 1.00 42.91 72 ALA A N 1
ATOM 572 C CA . ALA A 1 72 ? -18.687 5.696 11.226 1.00 42.91 72 ALA A CA 1
ATOM 573 C C . ALA A 1 72 ? -17.593 5.737 10.171 1.00 42.91 72 ALA A C 1
ATOM 575 O O . ALA A 1 72 ? -16.413 5.594 10.478 1.00 42.91 72 ALA A O 1
ATOM 576 N N . VAL A 1 73 ? -18.006 5.870 8.917 1.00 46.97 73 VAL A N 1
ATOM 577 C CA . VAL A 1 73 ? -17.144 6.277 7.814 1.00 46.97 73 VAL A CA 1
ATOM 578 C C . VAL A 1 73 ? -16.568 7.643 8.198 1.00 46.97 73 VAL A C 1
ATOM 580 O O . VAL A 1 73 ? -17.099 8.682 7.815 1.00 46.97 73 VAL A O 1
ATOM 583 N N . ILE A 1 74 ? -15.515 7.672 9.019 1.00 44.38 74 ILE A N 1
ATOM 584 C CA . ILE A 1 74 ? -14.696 8.863 9.197 1.00 44.38 74 ILE A CA 1
ATOM 585 C C . ILE A 1 74 ? -13.924 8.941 7.894 1.00 44.38 74 ILE A C 1
ATOM 587 O O . ILE A 1 74 ? -12.871 8.333 7.728 1.00 44.38 74 ILE A O 1
ATOM 591 N N . ARG A 1 75 ? -14.535 9.607 6.912 1.00 47.72 75 ARG A N 1
ATOM 592 C CA . ARG A 1 75 ? -13.875 9.960 5.667 1.00 47.72 75 ARG A CA 1
ATOM 593 C C . ARG A 1 75 ? -12.629 10.725 6.083 1.00 47.72 75 ARG A C 1
ATOM 595 O O . ARG A 1 75 ? -12.742 11.811 6.646 1.00 47.72 75 ARG A O 1
ATOM 602 N N . TYR A 1 76 ? -11.472 10.106 5.891 1.00 47.28 76 TYR A N 1
ATOM 603 C CA . TYR A 1 76 ? -10.191 10.711 6.189 1.00 47.28 76 TYR A CA 1
ATOM 604 C C . TYR A 1 76 ? -10.104 12.020 5.397 1.00 47.28 76 TYR A C 1
ATOM 606 O O . TYR A 1 76 ? -10.040 12.009 4.165 1.00 47.28 76 TYR A O 1
ATOM 614 N N . ASP A 1 77 ? -10.229 13.157 6.083 1.00 49.34 77 ASP A N 1
ATOM 615 C CA . ASP A 1 77 ? -10.218 14.459 5.428 1.00 49.34 77 ASP A CA 1
ATOM 616 C C . ASP A 1 77 ? -8.770 14.878 5.174 1.00 49.34 77 ASP A C 1
ATOM 618 O O . ASP A 1 77 ? -8.074 15.434 6.029 1.00 49.34 77 ASP A O 1
ATOM 622 N N . HIS A 1 78 ? -8.315 14.592 3.959 1.00 50.16 78 HIS A N 1
ATOM 623 C CA . HIS A 1 78 ? -6.964 14.885 3.507 1.00 50.16 78 HIS A CA 1
ATOM 624 C C . HIS A 1 78 ? -6.595 16.381 3.609 1.00 50.16 78 HIS A C 1
ATOM 626 O O . HIS A 1 78 ? -5.415 16.722 3.744 1.00 50.16 78 HIS A O 1
ATOM 632 N N . HIS A 1 79 ? -7.577 17.292 3.588 1.00 50.22 79 HIS A N 1
ATOM 633 C CA . HIS A 1 79 ? -7.323 18.729 3.722 1.00 50.22 79 HIS A CA 1
ATOM 634 C C . HIS A 1 79 ? -6.963 19.147 5.152 1.00 50.22 79 HIS A C 1
ATOM 636 O O . HIS A 1 79 ? -6.152 20.067 5.335 1.00 50.22 79 HIS A O 1
ATOM 642 N N . ALA A 1 80 ? -7.509 18.461 6.156 1.00 55.84 80 ALA A N 1
ATOM 643 C CA . ALA A 1 80 ? -7.210 18.732 7.557 1.00 55.84 80 ALA A CA 1
ATOM 644 C C . ALA A 1 80 ? -5.776 18.300 7.912 1.00 55.84 80 ALA A C 1
ATOM 646 O O . ALA A 1 80 ? -5.023 19.070 8.513 1.00 55.84 80 ALA A O 1
ATOM 647 N N . ASP A 1 81 ? -5.352 17.122 7.448 1.00 52.47 81 ASP A N 1
ATOM 648 C CA . ASP A 1 81 ? -4.041 16.553 7.786 1.00 52.47 81 ASP A CA 1
ATOM 649 C C . ASP A 1 81 ? -2.879 17.309 7.104 1.00 52.47 81 ASP A C 1
ATOM 651 O O . ASP A 1 81 ? -1.887 17.645 7.751 1.00 52.47 81 ASP A O 1
ATOM 655 N N . ARG A 1 82 ? -3.034 17.739 5.837 1.00 52.03 82 ARG A N 1
ATOM 656 C CA . ARG A 1 82 ? -2.037 18.606 5.159 1.00 52.03 82 ARG A CA 1
ATOM 657 C C . ARG A 1 82 ? -1.876 19.987 5.804 1.00 52.03 82 ARG A C 1
ATOM 659 O O . ARG A 1 82 ? -0.874 20.672 5.573 1.00 52.03 82 ARG A O 1
ATOM 666 N N . SER A 1 83 ? -2.885 20.450 6.535 1.00 57.88 83 SER A N 1
ATOM 667 C CA . SER A 1 83 ? -2.834 21.729 7.247 1.00 57.88 83 SER A CA 1
ATOM 668 C C . SER A 1 83 ? -2.092 21.575 8.574 1.00 57.88 83 SER A C 1
ATOM 670 O O . SER A 1 83 ? -1.242 22.408 8.892 1.00 57.88 83 SER A O 1
ATOM 672 N N . ALA A 1 84 ? -2.322 20.466 9.282 1.00 54.34 84 ALA A N 1
ATOM 673 C CA . ALA A 1 84 ? -1.588 20.112 10.494 1.00 54.34 84 ALA A CA 1
ATOM 674 C C . ALA A 1 84 ? -0.098 19.841 10.215 1.00 54.34 84 ALA A C 1
ATOM 676 O O . ALA A 1 84 ? 0.759 20.355 10.931 1.00 54.34 84 ALA A O 1
ATOM 677 N N . ASP A 1 85 ? 0.227 19.136 9.128 1.00 52.62 85 ASP A N 1
ATOM 678 C CA . ASP A 1 85 ? 1.614 18.832 8.742 1.00 52.62 85 ASP A CA 1
ATOM 679 C C . ASP A 1 85 ? 2.409 20.108 8.385 1.00 52.62 85 ASP A C 1
ATOM 681 O O . ASP A 1 85 ? 3.577 20.271 8.748 1.00 52.62 85 ASP A O 1
ATOM 685 N N . ARG A 1 86 ? 1.750 21.094 7.754 1.00 56.75 86 ARG A N 1
ATOM 686 C CA . ARG A 1 86 ? 2.343 22.421 7.498 1.00 56.75 86 ARG A CA 1
ATOM 687 C C . ARG A 1 86 ? 2.512 23.255 8.766 1.00 56.75 86 ARG A C 1
ATOM 689 O O . ARG A 1 86 ? 3.514 23.96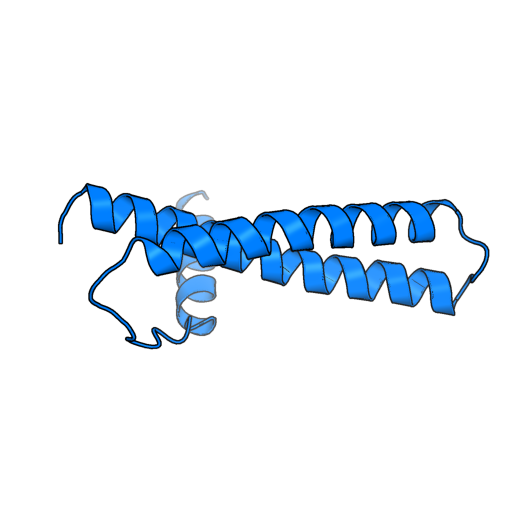1 8.884 1.00 56.75 86 ARG A O 1
ATOM 696 N N . ALA A 1 87 ? 1.559 23.191 9.694 1.00 56.00 87 ALA A N 1
ATOM 697 C CA . ALA A 1 87 ? 1.666 23.873 10.982 1.00 56.00 87 ALA A CA 1
ATOM 698 C C . ALA A 1 87 ? 2.807 23.287 11.830 1.00 56.00 87 ALA A C 1
ATOM 700 O O . ALA A 1 87 ? 3.588 24.039 12.405 1.00 56.00 87 ALA A O 1
ATOM 701 N N . TYR A 1 88 ? 2.966 21.963 11.823 1.00 46.94 88 TYR A N 1
ATOM 702 C CA . TYR A 1 88 ? 4.038 21.268 12.530 1.00 46.94 88 TYR A CA 1
ATOM 703 C C . TYR A 1 88 ? 5.425 21.600 11.962 1.00 46.94 88 TYR A C 1
ATOM 705 O O . TYR A 1 88 ? 6.330 21.945 12.718 1.00 46.94 88 TYR A O 1
ATOM 713 N N . ARG A 1 89 ? 5.588 21.617 10.628 1.00 53.03 89 ARG A N 1
ATOM 714 C CA . ARG A 1 89 ? 6.853 22.049 9.998 1.00 53.03 89 ARG A CA 1
ATOM 715 C C . ARG A 1 89 ? 7.211 23.508 10.279 1.00 53.03 89 ARG A C 1
ATOM 717 O O . ARG A 1 89 ? 8.390 23.831 10.313 1.00 53.03 89 ARG A O 1
ATOM 724 N N . ARG A 1 90 ? 6.225 24.387 10.485 1.00 55.03 90 ARG A N 1
ATOM 725 C CA . ARG A 1 90 ? 6.472 25.790 10.860 1.00 55.03 90 ARG A CA 1
ATOM 726 C C . ARG A 1 90 ? 6.860 25.978 12.322 1.00 55.03 90 ARG A C 1
ATOM 728 O O . ARG A 1 90 ? 7.482 26.981 12.622 1.00 55.03 90 ARG A O 1
ATOM 735 N N . ALA A 1 91 ? 6.491 25.056 13.206 1.00 51.56 91 ALA A N 1
ATOM 736 C CA . ALA A 1 91 ? 6.851 25.120 14.622 1.00 51.56 91 ALA A CA 1
ATOM 737 C C . ALA A 1 91 ? 8.262 24.569 14.916 1.00 51.56 91 ALA A C 1
ATOM 739 O O . ALA A 1 91 ? 8.752 24.709 16.031 1.00 51.56 91 ALA A O 1
ATOM 740 N N . LEU A 1 92 ? 8.885 23.914 13.931 1.00 51.81 92 LEU A N 1
ATOM 741 C CA . LEU A 1 92 ? 10.230 23.331 14.007 1.00 51.81 92 LEU A CA 1
ATOM 742 C C . LEU A 1 92 ? 11.317 24.202 13.344 1.00 51.81 92 LEU A C 1
ATOM 744 O O . LEU A 1 92 ? 12.465 23.766 13.262 1.00 51.81 92 LEU A O 1
ATOM 748 N N . LEU A 1 93 ? 10.959 25.402 12.875 1.00 45.50 93 LEU A N 1
ATOM 749 C CA . LEU A 1 93 ? 11.869 26.463 12.427 1.00 45.50 93 LEU A CA 1
ATOM 750 C C . LEU A 1 93 ? 11.862 27.595 13.456 1.00 45.50 93 LEU A C 1
ATOM 752 O O . LEU A 1 93 ? 12.948 28.166 13.685 1.00 45.50 93 LEU A O 1
#

Secondary structure (DSSP, 8-state):
--HHHHHHHHHHHHHHHHHHHHHHHHHHHHHHHHH-TT-HHHHHHHHHHHHHHHHHHHHHHHHHHT-TT--------HHHHHHHHHHHHHHT-

Organism: NCBI:txid1230389

Foldseek 3Di:
DDPVVVVLVVLLVVLVVVLVVLVVQLVVLVVVCVVPVPDPVSVVSNVVSVVVSVVSVVVSVVSVVVDPPDPPPPPPDPVVVVVVVVVVVVVVD

Radius of gyration: 17.11 Å; chains: 1; bounding box: 34×34×46 Å

Sequence (93 aa):
MNEIESVIARRLAFLEREFDRMGGAADDAEHDLRLNPSDPIARRQLEAIYALAGKTWAEILELRARQPGHHAVIRYDHHADRSADRAYRRALL